Protein AF-A0A3B0ZUU1-F1 (afdb_monomer_lite)

Secondary structure (DSSP, 8-state):
-----PEEEEEEETTEEEEEEE-TTTHHHHHHHHHHHHHHHHHHHHT-S--SHHHHHHHHHHHHHHHHHHHHHHHHHHHHHHHHHHHHHHHHHHHHHHHHHHHHHHHHTT--

Sequence (112 aa):
MSTNDSVAVTVKILEKEYHISCPPEEQESLIKATLYLNEKMNQTRESGRLVGVDRIAVMAAINIANELLQLKENNEHKEGENVDNIEHFSARLLLLQDKVDAALNNGQQIEL

Foldseek 3Di:
DDPQQWDWDWAAAPNDIDTDTHRPVCNVVVNVVRVQLNVLLVVLVVVVPDDDSVVSSVVSVVVVVVVVVVVVVVVVVVVVVVVVVVVVVVVVVVVVVVVVVVVVVVVVVVPD

pLDDT: mean 86.98, std 12.76, range [42.0, 97.38]

Radius of gyration: 28.43 Å; chains: 1; bounding box: 64×48×72 Å

Organism: NCBI:txid652676

Structure (mmCIF, N/CA/C/O backbone):
data_AF-A0A3B0ZUU1-F1
#
_entry.id   AF-A0A3B0ZUU1-F1
#
loop_
_atom_site.group_PDB
_atom_site.id
_atom_site.type_symbol
_atom_site.label_atom_id
_atom_site.label_alt_id
_atom_site.label_comp_id
_atom_site.label_asym_id
_atom_site.label_entity_id
_atom_site.label_seq_id
_atom_site.pdbx_PDB_ins_code
_atom_site.Cartn_x
_atom_site.Cartn_y
_atom_site.Cartn_z
_atom_site.occupancy
_atom_site.B_iso_or_equiv
_atom_site.auth_seq_id
_atom_site.auth_comp_id
_atom_site.auth_asym_id
_atom_site.auth_atom_id
_atom_site.pdbx_PDB_model_num
ATOM 1 N N . MET A 1 1 ? -3.947 -33.596 0.315 1.00 42.00 1 MET A N 1
ATOM 2 C CA . MET A 1 1 ? -2.736 -32.964 -0.247 1.00 42.00 1 MET A CA 1
ATOM 3 C C . MET A 1 1 ? -3.232 -31.881 -1.185 1.00 42.00 1 MET A C 1
ATOM 5 O O . MET A 1 1 ? -3.667 -32.214 -2.275 1.00 42.00 1 MET A O 1
ATOM 9 N N . SER A 1 2 ? -3.332 -30.641 -0.709 1.00 43.62 2 SER A N 1
ATOM 10 C CA . SER A 1 2 ? -3.856 -29.529 -1.510 1.00 43.62 2 SER A CA 1
ATOM 11 C C . SER A 1 2 ? -2.750 -29.041 -2.440 1.00 43.62 2 SER A C 1
ATOM 13 O O . SER A 1 2 ? -1.694 -28.627 -1.965 1.00 43.62 2 SER A O 1
ATOM 15 N N . THR A 1 3 ? -2.955 -29.163 -3.748 1.00 47.78 3 THR A N 1
ATOM 16 C CA . THR A 1 3 ? -2.065 -28.612 -4.770 1.00 47.78 3 THR A CA 1
ATOM 17 C C . THR A 1 3 ? -2.227 -27.097 -4.753 1.00 47.78 3 THR A C 1
ATOM 19 O O . THR A 1 3 ? -3.233 -26.558 -5.203 1.00 47.78 3 THR A O 1
ATOM 22 N N . ASN A 1 4 ? -1.269 -26.412 -4.132 1.00 62.47 4 ASN A N 1
ATOM 23 C CA . ASN A 1 4 ? -1.177 -24.959 -4.172 1.00 62.47 4 ASN A CA 1
ATOM 24 C C . ASN A 1 4 ? -0.612 -24.570 -5.548 1.00 62.47 4 ASN A C 1
ATOM 26 O O . ASN A 1 4 ? 0.586 -24.321 -5.687 1.00 62.47 4 ASN A O 1
ATOM 30 N N . ASP A 1 5 ? -1.448 -24.661 -6.584 1.00 72.94 5 ASP A N 1
ATOM 31 C CA . ASP A 1 5 ? -1.065 -24.359 -7.962 1.00 72.94 5 ASP A CA 1
ATOM 32 C C . ASP A 1 5 ? -0.918 -22.838 -8.112 1.00 72.94 5 ASP A C 1
ATOM 34 O O . ASP A 1 5 ? -1.864 -22.110 -8.408 1.00 72.94 5 ASP A O 1
ATOM 38 N N . SER A 1 6 ? 0.290 -22.344 -7.843 1.00 79.56 6 SER A N 1
ATOM 39 C CA . SER A 1 6 ? 0.656 -20.943 -8.032 1.00 79.56 6 SER A CA 1
ATOM 40 C C . SER A 1 6 ? 0.625 -20.563 -9.514 1.00 79.56 6 SER A C 1
ATOM 42 O O . SER A 1 6 ? 1.233 -21.243 -10.345 1.00 79.56 6 SER A O 1
ATOM 44 N N . VAL A 1 7 ? -0.021 -19.446 -9.839 1.00 85.00 7 VAL A N 1
ATOM 45 C CA . VAL A 1 7 ? -0.097 -18.883 -11.190 1.00 85.00 7 VAL A CA 1
ATOM 46 C C . VAL A 1 7 ? 1.003 -17.834 -11.363 1.00 85.00 7 VAL A C 1
ATOM 48 O O . VAL A 1 7 ? 1.273 -17.039 -10.463 1.00 85.00 7 VAL A O 1
ATOM 51 N N . ALA A 1 8 ? 1.649 -17.808 -12.531 1.00 89.38 8 ALA A N 1
ATOM 52 C CA . ALA A 1 8 ? 2.586 -16.744 -12.875 1.00 89.38 8 ALA A CA 1
ATOM 53 C C . ALA A 1 8 ? 1.818 -15.468 -13.253 1.00 89.38 8 ALA A C 1
ATOM 55 O O . ALA A 1 8 ? 1.091 -15.441 -14.246 1.00 89.38 8 ALA A O 1
ATOM 56 N N . VAL A 1 9 ? 2.000 -14.405 -12.474 1.00 92.94 9 VAL A N 1
ATOM 57 C CA . VAL A 1 9 ? 1.401 -13.089 -12.703 1.00 92.94 9 VAL A CA 1
ATOM 58 C C . VAL A 1 9 ? 2.470 -12.154 -13.256 1.00 92.94 9 VAL A C 1
ATOM 60 O O . VAL A 1 9 ? 3.504 -11.926 -12.622 1.00 92.94 9 VAL A O 1
ATOM 63 N N . THR A 1 10 ? 2.223 -11.600 -14.441 1.00 94.19 10 THR A N 1
ATOM 64 C CA . THR A 1 10 ? 3.080 -10.570 -15.035 1.00 94.19 10 THR A CA 1
ATOM 65 C C . THR A 1 10 ? 2.623 -9.190 -14.580 1.00 94.19 10 THR A C 1
ATOM 67 O O . THR A 1 10 ? 1.457 -8.827 -14.739 1.00 94.19 10 THR A O 1
ATOM 70 N N . VAL A 1 11 ? 3.548 -8.404 -14.037 1.00 94.75 11 VAL A N 1
ATOM 71 C CA . VAL A 1 11 ? 3.296 -7.038 -13.570 1.00 94.75 11 VAL A CA 1
ATOM 72 C C . VAL A 1 11 ? 4.350 -6.069 -14.095 1.00 94.75 11 VAL A C 1
ATOM 74 O O . VAL A 1 11 ? 5.476 -6.465 -14.389 1.00 94.75 11 VAL A O 1
ATOM 77 N N . LYS A 1 12 ? 4.001 -4.783 -14.203 1.00 94.38 12 LYS A N 1
ATOM 78 C CA . LYS A 1 12 ? 4.905 -3.732 -14.688 1.00 94.38 12 LYS A CA 1
ATOM 79 C C . LYS A 1 12 ? 5.130 -2.670 -13.616 1.00 94.38 12 LYS A C 1
ATOM 81 O O . LYS A 1 12 ? 4.177 -2.041 -13.165 1.00 94.38 12 LYS A O 1
ATOM 86 N N . ILE A 1 13 ? 6.389 -2.458 -13.236 1.00 95.06 13 ILE A N 1
ATOM 87 C CA . ILE A 1 13 ? 6.815 -1.492 -12.214 1.00 95.06 13 ILE A CA 1
ATOM 88 C C . ILE A 1 13 ? 7.930 -0.633 -12.807 1.00 95.06 13 ILE A C 1
ATOM 90 O O . ILE A 1 13 ? 8.946 -1.158 -13.259 1.00 95.06 13 ILE A O 1
ATOM 94 N N . LEU A 1 14 ? 7.741 0.688 -12.812 1.00 92.62 14 LEU A N 1
ATOM 95 C CA . LEU A 1 14 ? 8.681 1.672 -13.359 1.00 92.62 14 LEU A CA 1
ATOM 96 C C . LEU A 1 14 ? 9.220 1.265 -14.744 1.00 92.62 14 LEU A C 1
ATOM 98 O O . LEU A 1 14 ? 10.425 1.221 -14.977 1.00 92.62 14 LEU A O 1
ATOM 102 N N . GLU A 1 15 ? 8.295 0.916 -15.640 1.00 88.31 15 GLU A N 1
ATOM 103 C CA . GLU A 1 15 ? 8.556 0.489 -17.024 1.00 88.31 15 GLU A CA 1
ATOM 104 C C . GLU A 1 15 ? 9.239 -0.878 -17.193 1.00 88.31 15 GLU A C 1
ATOM 106 O O . GLU A 1 15 ? 9.372 -1.340 -18.324 1.00 88.31 15 GLU A O 1
ATOM 111 N N . LYS A 1 16 ? 9.581 -1.570 -16.101 1.00 91.81 16 LYS A N 1
ATOM 112 C CA . LYS A 1 16 ? 10.134 -2.929 -16.117 1.00 91.81 16 LYS A CA 1
ATOM 113 C C . LYS A 1 16 ? 9.054 -3.973 -15.857 1.00 91.81 16 LYS A C 1
ATOM 115 O O . LYS A 1 16 ? 8.180 -3.770 -15.017 1.00 91.81 16 LYS A O 1
ATOM 120 N N . GLU A 1 17 ? 9.133 -5.094 -16.562 1.00 95.19 17 GLU A N 1
ATOM 121 C CA . GLU A 1 17 ? 8.234 -6.235 -16.379 1.00 95.19 17 GLU A CA 1
ATOM 122 C C . GLU A 1 17 ? 8.816 -7.247 -15.390 1.00 95.19 17 GLU A C 1
ATOM 124 O O . GLU A 1 17 ? 10.006 -7.565 -15.425 1.00 95.19 17 GLU A O 1
ATOM 129 N N . TYR A 1 18 ? 7.955 -7.768 -14.521 1.00 93.94 18 TYR A N 1
ATOM 130 C CA . TYR A 1 18 ? 8.272 -8.756 -13.498 1.00 93.94 18 TYR A CA 1
ATOM 131 C C . TYR A 1 18 ? 7.286 -9.914 -13.588 1.00 93.94 18 TYR A C 1
ATOM 133 O O . TYR A 1 18 ? 6.096 -9.709 -13.818 1.00 93.94 18 TYR A O 1
ATOM 141 N N . HIS A 1 19 ? 7.790 -11.127 -13.381 1.00 94.50 19 HIS A N 1
ATOM 142 C CA . HIS A 1 19 ? 6.988 -12.344 -13.332 1.00 94.50 19 HIS A CA 1
ATOM 143 C C . HIS A 1 19 ? 7.028 -12.870 -11.902 1.00 94.50 19 HIS A C 1
ATOM 145 O O . HIS A 1 19 ? 8.103 -13.185 -11.389 1.00 94.50 19 HIS A O 1
ATOM 151 N N . ILE A 1 20 ? 5.871 -12.914 -11.251 1.00 93.31 20 ILE A N 1
ATOM 152 C CA . ILE A 1 20 ? 5.743 -13.252 -9.834 1.00 93.31 20 ILE A CA 1
ATOM 153 C C . ILE A 1 20 ? 4.831 -14.468 -9.719 1.00 93.31 20 ILE A C 1
ATOM 155 O O . ILE A 1 20 ? 3.725 -14.465 -10.253 1.00 93.31 20 ILE A O 1
ATOM 159 N N . SER A 1 21 ? 5.295 -15.513 -9.034 1.00 93.00 21 SER A N 1
ATOM 160 C CA . SER A 1 21 ? 4.449 -16.667 -8.727 1.00 93.00 21 SER A CA 1
ATOM 161 C C . SER A 1 21 ? 3.516 -16.315 -7.574 1.00 93.00 21 SER A C 1
ATOM 163 O O . SER A 1 21 ? 3.989 -15.869 -6.528 1.00 93.00 21 SER A O 1
ATOM 165 N N . CYS A 1 22 ? 2.211 -16.487 -7.762 1.00 90.94 22 CYS A N 1
ATOM 166 C CA . CYS A 1 22 ? 1.196 -16.063 -6.805 1.00 90.94 22 CYS A CA 1
ATOM 167 C C . CYS A 1 22 ? 0.048 -17.083 -6.747 1.00 90.94 22 CYS A C 1
ATOM 169 O O . CYS A 1 22 ? -0.415 -17.525 -7.803 1.00 90.94 22 CYS A O 1
ATOM 171 N N . PRO A 1 23 ? -0.423 -17.482 -5.553 1.00 92.56 23 PRO A N 1
ATOM 172 C CA . PRO A 1 23 ? -1.672 -18.224 -5.421 1.00 92.56 23 PRO A CA 1
ATOM 173 C C . PRO A 1 23 ? -2.849 -17.426 -6.008 1.00 92.56 23 PRO A C 1
ATOM 175 O O . PRO A 1 23 ? -2.864 -16.195 -5.901 1.00 92.56 23 PRO A O 1
ATOM 178 N N . PRO A 1 24 ? -3.849 -18.083 -6.618 1.00 88.94 24 PRO A N 1
ATOM 179 C CA . PRO A 1 24 ? -4.972 -17.389 -7.248 1.00 88.94 24 PRO A CA 1
ATOM 180 C C . PRO A 1 24 ? -5.748 -16.488 -6.271 1.00 88.94 24 PRO A C 1
ATOM 182 O O . PRO A 1 24 ? -6.217 -15.422 -6.668 1.00 88.94 24 PRO A O 1
ATOM 185 N N . GLU A 1 25 ? -5.836 -16.857 -4.990 1.00 91.12 25 GLU A N 1
ATOM 186 C CA . GLU A 1 25 ? -6.480 -16.060 -3.939 1.00 91.12 25 GLU A CA 1
ATOM 187 C C . GLU A 1 25 ? -5.745 -14.750 -3.599 1.00 91.12 25 GLU A C 1
ATOM 189 O O . GLU A 1 25 ? -6.364 -13.801 -3.118 1.00 91.12 25 GLU A O 1
ATOM 194 N N . GLU A 1 26 ? -4.442 -14.662 -3.872 1.00 92.06 26 GLU A N 1
ATOM 195 C CA . GLU A 1 26 ? -3.617 -13.489 -3.562 1.00 92.06 26 GLU A CA 1
ATOM 196 C C . GLU A 1 26 ? -3.394 -12.576 -4.775 1.00 92.06 26 GLU A C 1
ATOM 198 O O . GLU A 1 26 ? -2.909 -11.451 -4.619 1.00 92.06 26 GLU A O 1
ATOM 203 N N . GLN A 1 27 ? -3.782 -13.012 -5.979 1.00 92.56 27 GLN A N 1
ATOM 204 C CA . GLN A 1 27 ? -3.505 -12.306 -7.231 1.00 92.56 27 GLN A CA 1
ATOM 205 C C . GLN A 1 27 ? -3.990 -10.848 -7.210 1.00 92.56 27 GLN A C 1
ATOM 207 O O . GLN A 1 27 ? -3.265 -9.942 -7.623 1.00 92.56 27 GLN A O 1
ATOM 212 N N . GLU A 1 28 ? -5.202 -10.595 -6.712 1.00 93.56 28 GLU A N 1
ATOM 213 C CA . GLU A 1 28 ? -5.745 -9.235 -6.631 1.00 93.56 28 GLU A CA 1
ATOM 214 C C . GLU A 1 28 ? -4.930 -8.352 -5.672 1.00 93.56 28 GLU A C 1
ATOM 216 O O . GLU A 1 28 ? -4.634 -7.194 -5.981 1.00 93.56 28 GLU A O 1
ATOM 221 N N . SER A 1 29 ? -4.526 -8.907 -4.525 1.00 94.69 29 SER A N 1
ATOM 222 C CA . SER A 1 29 ? -3.693 -8.215 -3.537 1.00 94.69 29 SER A CA 1
ATOM 223 C C . SER A 1 29 ? -2.320 -7.870 -4.118 1.00 94.69 29 SER A C 1
ATOM 225 O O . SER A 1 29 ? -1.860 -6.733 -3.999 1.00 94.69 29 SER A O 1
ATOM 227 N N . LEU A 1 30 ? -1.705 -8.810 -4.843 1.00 94.69 30 LEU A N 1
ATOM 228 C CA . LEU A 1 30 ? -0.434 -8.602 -5.532 1.00 94.69 30 LEU A CA 1
ATOM 229 C C . LEU A 1 30 ? -0.522 -7.483 -6.579 1.00 94.69 30 LEU A C 1
ATOM 231 O O . LEU A 1 30 ? 0.370 -6.632 -6.654 1.00 94.69 30 LEU A O 1
ATOM 235 N N . ILE A 1 31 ? -1.593 -7.456 -7.378 1.00 94.75 31 ILE A N 1
ATOM 236 C CA . ILE A 1 31 ? -1.816 -6.402 -8.378 1.00 94.75 31 ILE A CA 1
ATOM 237 C C . ILE A 1 31 ? -1.941 -5.040 -7.686 1.00 94.75 31 ILE A C 1
ATOM 239 O O . ILE A 1 31 ? -1.272 -4.089 -8.091 1.00 94.75 31 ILE A O 1
ATOM 243 N N . LYS A 1 32 ? -2.732 -4.944 -6.610 1.00 96.31 32 LYS A N 1
ATOM 244 C CA . LYS A 1 32 ? -2.875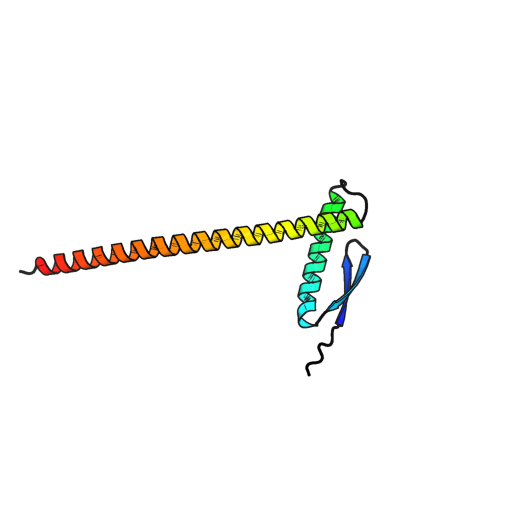 -3.704 -5.826 1.00 96.31 32 LYS A CA 1
ATOM 245 C C . LYS A 1 32 ? -1.538 -3.238 -5.248 1.00 96.31 32 LYS A C 1
ATOM 247 O O . LYS A 1 32 ? -1.182 -2.071 -5.412 1.00 96.31 32 LYS A O 1
ATOM 252 N N . ALA A 1 33 ? -0.776 -4.143 -4.635 1.00 95.44 33 ALA A N 1
ATOM 253 C CA . ALA A 1 33 ? 0.541 -3.842 -4.077 1.00 95.44 33 ALA A CA 1
ATOM 254 C C . ALA A 1 33 ? 1.518 -3.345 -5.154 1.00 95.44 33 ALA A C 1
ATOM 256 O O . ALA A 1 33 ? 2.241 -2.371 -4.944 1.00 95.44 33 ALA A O 1
ATOM 257 N N . THR A 1 34 ? 1.496 -3.968 -6.334 1.00 96.00 34 THR A N 1
ATOM 258 C CA . THR A 1 34 ? 2.325 -3.573 -7.479 1.00 96.00 34 THR A CA 1
ATOM 259 C C . THR A 1 34 ? 1.962 -2.175 -7.982 1.00 96.00 34 THR A C 1
ATOM 261 O O . THR A 1 34 ? 2.854 -1.356 -8.208 1.00 96.00 34 THR A O 1
ATOM 264 N N . LEU A 1 35 ? 0.669 -1.881 -8.151 1.00 96.00 35 LEU A N 1
ATOM 265 C CA . LEU A 1 35 ? 0.207 -0.565 -8.602 1.00 96.00 35 LEU A CA 1
ATOM 266 C C . LEU A 1 35 ? 0.645 0.538 -7.636 1.00 96.00 35 LEU A C 1
ATOM 268 O O . LEU A 1 35 ? 1.190 1.553 -8.068 1.00 96.00 35 LEU A O 1
ATOM 272 N N . TYR A 1 36 ? 0.478 0.299 -6.338 1.00 96.94 36 TYR A N 1
ATOM 273 C CA . TYR A 1 36 ? 0.880 1.2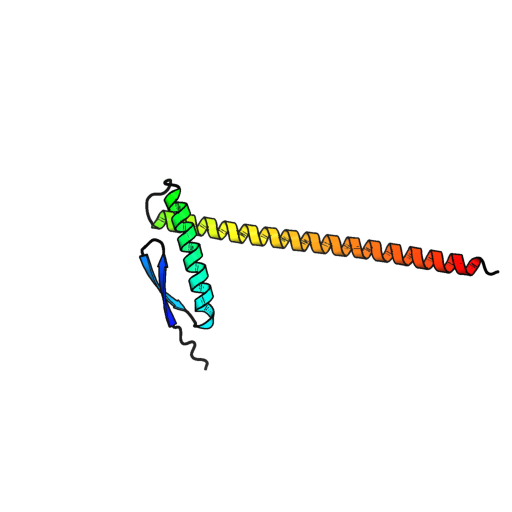38 -5.299 1.00 96.94 36 TYR A CA 1
ATOM 274 C C . TYR A 1 36 ? 2.408 1.429 -5.233 1.00 96.94 36 TYR A C 1
ATOM 276 O O . TYR A 1 36 ? 2.893 2.561 -5.166 1.00 96.94 36 TYR A O 1
ATOM 284 N N . LEU A 1 37 ? 3.195 0.354 -5.361 1.00 96.69 37 LEU A N 1
ATOM 285 C CA . LEU A 1 37 ? 4.654 0.453 -5.477 1.00 96.69 37 LEU A CA 1
ATOM 286 C C . LEU A 1 37 ? 5.071 1.275 -6.706 1.00 96.69 37 LEU A C 1
ATOM 288 O O . LEU A 1 37 ? 5.929 2.154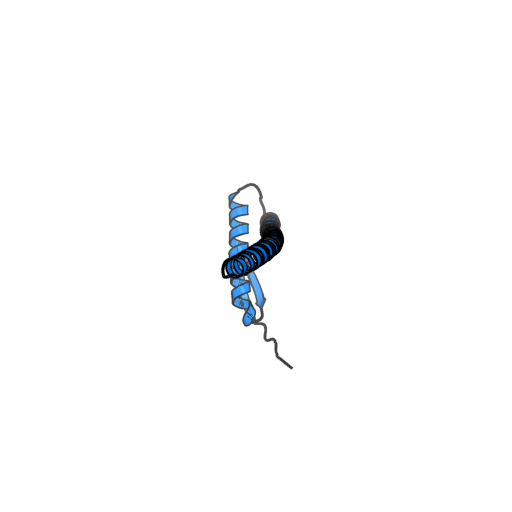 -6.605 1.00 96.69 37 LEU A O 1
ATOM 292 N N . ASN A 1 38 ? 4.457 1.019 -7.863 1.00 96.56 38 ASN A N 1
ATOM 293 C CA . ASN A 1 38 ? 4.733 1.753 -9.095 1.00 96.56 38 ASN A CA 1
ATOM 294 C C . ASN A 1 38 ? 4.423 3.250 -8.945 1.00 96.56 38 ASN A C 1
ATOM 296 O O . ASN A 1 38 ? 5.202 4.090 -9.397 1.00 96.56 38 ASN A O 1
ATOM 300 N N . GLU A 1 39 ? 3.325 3.599 -8.277 1.00 96.12 39 GLU A N 1
ATOM 301 C CA . GLU A 1 39 ? 2.991 4.985 -7.954 1.00 96.12 39 GLU A CA 1
ATOM 302 C C . GLU A 1 39 ? 4.070 5.637 -7.074 1.00 96.12 39 GLU A C 1
ATOM 304 O O . GLU A 1 39 ? 4.605 6.688 -7.432 1.00 96.12 39 GLU A O 1
ATOM 309 N N . LYS A 1 40 ? 4.479 4.988 -5.975 1.00 95.69 40 LYS A N 1
ATOM 310 C CA . LYS A 1 40 ? 5.513 5.523 -5.068 1.00 95.69 40 LYS A CA 1
ATOM 311 C C . LYS A 1 40 ? 6.873 5.679 -5.736 1.00 95.69 40 LYS A C 1
ATOM 313 O O . LYS A 1 40 ? 7.580 6.661 -5.483 1.00 95.69 40 LYS A O 1
ATOM 318 N N . MET A 1 41 ? 7.242 4.752 -6.616 1.00 96.12 41 MET A N 1
ATOM 319 C CA . MET A 1 41 ? 8.466 4.865 -7.409 1.00 96.12 41 MET A CA 1
ATOM 320 C C . MET A 1 41 ? 8.389 6.028 -8.409 1.00 96.12 41 MET A C 1
ATOM 322 O O . MET A 1 41 ? 9.375 6.751 -8.558 1.00 96.12 41 MET A O 1
ATOM 326 N N . ASN A 1 42 ? 7.233 6.272 -9.038 1.00 95.44 42 ASN A N 1
ATOM 327 C CA . ASN A 1 42 ? 7.035 7.430 -9.917 1.00 95.44 42 ASN A CA 1
ATOM 328 C C . ASN A 1 42 ? 7.101 8.758 -9.156 1.00 95.44 42 ASN A C 1
ATOM 330 O O . ASN A 1 42 ? 7.870 9.626 -9.556 1.00 95.44 42 ASN A O 1
ATOM 334 N N . GLN A 1 43 ? 6.413 8.883 -8.018 1.00 94.19 43 GLN A N 1
ATOM 335 C CA . GLN A 1 43 ? 6.490 10.070 -7.150 1.00 94.19 43 GLN A CA 1
ATOM 336 C C . GLN A 1 43 ? 7.941 10.364 -6.727 1.00 94.19 43 GLN A C 1
ATOM 338 O O . GLN A 1 43 ? 8.415 11.501 -6.755 1.00 94.19 43 GLN A O 1
ATOM 343 N N . THR A 1 44 ? 8.686 9.313 -6.373 1.00 93.25 44 THR A N 1
ATOM 344 C CA . THR A 1 44 ? 10.103 9.425 -6.005 1.00 93.25 44 THR A CA 1
ATOM 345 C C . THR A 1 44 ? 10.953 9.892 -7.192 1.00 93.25 44 THR A C 1
ATOM 347 O O . THR A 1 44 ? 11.799 10.775 -7.025 1.00 93.25 44 THR A O 1
ATOM 350 N N . ARG A 1 45 ? 10.710 9.347 -8.393 1.00 93.50 45 ARG A N 1
ATOM 351 C CA . ARG A 1 45 ? 11.378 9.740 -9.645 1.00 93.50 45 ARG A CA 1
ATOM 352 C C . ARG A 1 45 ? 11.098 11.203 -10.006 1.00 93.50 45 ARG A C 1
ATOM 354 O O . ARG A 1 45 ? 12.030 11.932 -10.329 1.00 93.50 45 ARG A O 1
ATOM 361 N N . GLU A 1 46 ? 9.842 11.634 -9.914 1.00 92.69 46 GLU A N 1
ATOM 362 C CA . GLU A 1 46 ? 9.389 12.997 -10.237 1.00 92.69 46 GLU A CA 1
ATOM 363 C C . GLU A 1 46 ? 10.022 14.064 -9.342 1.00 92.69 46 GLU A C 1
ATOM 365 O O . GLU A 1 46 ? 10.258 15.183 -9.789 1.00 92.69 46 GLU A O 1
ATOM 370 N N . SER A 1 47 ? 10.388 13.712 -8.104 1.00 89.25 47 SER A N 1
ATOM 371 C CA . SER A 1 47 ? 11.106 14.630 -7.213 1.00 89.25 47 SER A CA 1
ATOM 372 C C . SER A 1 47 ? 12.488 15.055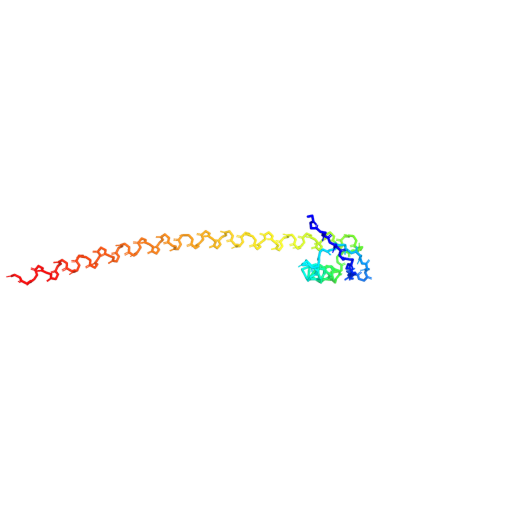 -7.737 1.00 89.25 47 SER A C 1
ATOM 374 O O . SER A 1 47 ? 13.076 15.992 -7.199 1.00 89.25 47 SER A O 1
ATOM 376 N N . GLY A 1 48 ? 13.044 14.347 -8.732 1.00 84.50 48 GLY A N 1
ATOM 377 C CA . GLY A 1 48 ? 14.318 14.660 -9.391 1.00 84.50 48 GLY A CA 1
ATOM 378 C C . GLY A 1 48 ? 15.568 14.520 -8.512 1.00 84.50 48 GLY A C 1
ATOM 379 O O . GLY A 1 48 ? 16.683 14.680 -9.002 1.00 84.50 48 GLY A O 1
ATOM 380 N N . ARG A 1 49 ? 15.414 14.206 -7.218 1.00 85.50 49 ARG A N 1
ATOM 381 C CA . ARG A 1 49 ? 16.517 14.130 -6.242 1.00 85.50 49 ARG A CA 1
ATOM 382 C C . ARG A 1 49 ? 17.371 12.873 -6.365 1.00 85.50 49 ARG A C 1
ATOM 384 O O . ARG A 1 49 ? 18.511 12.860 -5.909 1.00 85.50 49 ARG A O 1
ATOM 391 N N . LEU A 1 50 ? 16.823 11.808 -6.941 1.00 86.00 50 LEU A N 1
ATOM 392 C CA . LEU A 1 50 ? 17.464 10.501 -7.025 1.00 86.00 50 LEU A CA 1
ATOM 393 C C . LEU A 1 50 ? 17.597 10.084 -8.486 1.00 86.00 50 LEU A C 1
ATOM 395 O O . LEU A 1 50 ? 16.615 10.034 -9.221 1.00 86.00 50 LEU A O 1
ATOM 399 N N . VAL A 1 51 ? 18.821 9.738 -8.885 1.00 83.88 51 VAL A N 1
ATOM 400 C CA . VAL A 1 51 ? 19.124 9.183 -10.207 1.00 83.88 51 VAL A CA 1
ATOM 401 C C . VAL A 1 51 ? 19.462 7.704 -10.034 1.00 83.88 51 VAL A C 1
ATOM 403 O O . VAL A 1 51 ? 20.373 7.357 -9.279 1.00 83.88 51 VAL A O 1
ATOM 406 N N . GLY A 1 52 ? 18.711 6.838 -10.717 1.00 90.44 52 GLY A N 1
ATOM 407 C CA . GLY A 1 52 ? 18.903 5.386 -10.717 1.00 90.44 52 GLY A CA 1
ATOM 408 C C . GLY A 1 52 ? 17.717 4.613 -10.139 1.00 90.44 52 GLY A C 1
ATOM 409 O O . GLY A 1 52 ? 17.224 4.918 -9.053 1.00 90.44 52 GLY A O 1
ATOM 410 N N . VAL A 1 53 ? 17.285 3.582 -10.869 1.00 91.88 53 VAL A N 1
ATOM 411 C CA . VAL A 1 53 ? 16.108 2.760 -10.534 1.00 91.88 53 VAL A CA 1
ATOM 412 C C . VAL A 1 53 ? 16.246 2.095 -9.164 1.00 91.88 53 VAL A C 1
ATOM 414 O O . VAL A 1 53 ? 15.280 2.080 -8.410 1.00 91.88 53 VAL A O 1
ATOM 417 N N . ASP A 1 54 ? 17.443 1.630 -8.801 1.00 93.38 54 ASP A N 1
ATOM 418 C CA . ASP A 1 54 ? 17.663 0.942 -7.522 1.00 93.38 54 ASP A CA 1
ATOM 419 C C . ASP A 1 54 ? 17.474 1.886 -6.328 1.00 93.38 54 ASP A C 1
ATOM 421 O O . ASP A 1 54 ? 16.820 1.541 -5.348 1.00 93.38 54 ASP A O 1
ATOM 425 N N . ARG A 1 55 ? 17.973 3.126 -6.427 1.00 94.94 55 ARG A N 1
ATOM 426 C CA . ARG A 1 55 ? 17.796 4.140 -5.374 1.00 94.94 55 ARG A CA 1
ATOM 427 C C . ARG A 1 55 ? 16.341 4.584 -5.260 1.00 94.94 55 ARG A C 1
ATOM 429 O O . ARG A 1 55 ? 15.851 4.779 -4.151 1.00 94.94 55 ARG A O 1
ATOM 436 N N . ILE A 1 56 ? 15.657 4.718 -6.397 1.00 95.56 56 ILE A N 1
ATOM 437 C CA . ILE A 1 56 ? 14.220 5.011 -6.446 1.00 95.56 56 ILE A CA 1
ATOM 438 C C . ILE A 1 56 ? 13.428 3.886 -5.768 1.00 95.56 56 ILE A C 1
ATOM 440 O O . ILE A 1 56 ? 12.561 4.175 -4.949 1.00 95.56 56 ILE A O 1
ATOM 444 N N . ALA A 1 57 ? 13.750 2.622 -6.056 1.00 95.06 57 ALA A N 1
ATOM 445 C CA . ALA A 1 57 ? 13.091 1.463 -5.457 1.00 95.06 57 ALA A CA 1
ATOM 446 C C . ALA A 1 57 ? 13.298 1.406 -3.937 1.00 95.06 57 ALA A C 1
ATOM 448 O O . ALA A 1 57 ? 12.330 1.248 -3.196 1.00 95.06 57 ALA A O 1
ATOM 449 N N . VAL A 1 58 ? 14.536 1.597 -3.465 1.00 96.06 58 VAL A N 1
ATOM 450 C CA . VAL A 1 58 ? 14.853 1.615 -2.027 1.00 96.06 58 VAL A CA 1
ATOM 451 C C . VAL A 1 58 ? 14.106 2.742 -1.314 1.00 96.06 58 VAL A C 1
ATOM 453 O O . VAL A 1 58 ? 13.494 2.506 -0.277 1.00 96.06 58 VAL A O 1
ATOM 456 N N . MET A 1 59 ? 14.099 3.955 -1.873 1.00 96.00 59 MET A N 1
ATOM 457 C CA . MET A 1 59 ? 13.399 5.082 -1.254 1.00 96.00 59 MET A CA 1
ATOM 458 C C . MET A 1 59 ? 11.876 4.887 -1.256 1.00 96.00 59 MET A C 1
ATOM 460 O O . MET A 1 59 ? 11.222 5.170 -0.255 1.00 96.00 59 MET A O 1
ATOM 464 N N . ALA A 1 60 ? 11.307 4.357 -2.343 1.00 96.19 60 ALA A N 1
ATOM 465 C CA . ALA A 1 60 ? 9.888 4.018 -2.396 1.00 96.19 60 ALA A CA 1
ATOM 466 C C . ALA A 1 60 ? 9.524 2.961 -1.341 1.00 96.19 60 ALA A C 1
ATOM 468 O O . ALA A 1 60 ? 8.541 3.137 -0.628 1.00 96.19 60 ALA A O 1
ATOM 469 N N . ALA A 1 61 ? 10.343 1.917 -1.178 1.00 96.44 61 ALA A N 1
ATOM 470 C CA . ALA A 1 61 ? 10.142 0.898 -0.149 1.00 96.44 61 ALA A CA 1
ATOM 471 C C . ALA A 1 61 ? 10.195 1.486 1.272 1.00 96.44 61 ALA A C 1
ATOM 473 O O . ALA A 1 61 ? 9.349 1.154 2.099 1.00 96.44 61 ALA A O 1
ATOM 474 N N . ILE A 1 62 ? 11.138 2.396 1.546 1.00 97.06 62 ILE A N 1
ATOM 475 C CA . ILE A 1 62 ? 11.230 3.099 2.837 1.00 97.06 62 ILE A CA 1
ATOM 476 C C . ILE A 1 62 ? 9.979 3.947 3.090 1.00 97.06 62 ILE A C 1
ATOM 478 O O . ILE A 1 62 ? 9.422 3.900 4.184 1.00 97.06 62 ILE A O 1
ATOM 482 N N . ASN A 1 63 ? 9.505 4.692 2.088 1.00 95.25 63 ASN A N 1
ATOM 483 C CA . ASN A 1 63 ? 8.295 5.507 2.220 1.00 95.25 63 ASN A CA 1
ATOM 484 C C . ASN A 1 63 ? 7.070 4.645 2.552 1.00 95.25 63 ASN A C 1
ATOM 486 O O . ASN A 1 63 ? 6.329 4.966 3.474 1.00 95.25 63 ASN A O 1
ATOM 490 N N . ILE A 1 64 ? 6.908 3.517 1.858 1.00 97.25 64 ILE A N 1
ATOM 491 C CA . ILE A 1 64 ? 5.820 2.563 2.109 1.00 97.25 64 ILE A CA 1
ATOM 492 C C . ILE A 1 64 ? 5.920 1.964 3.519 1.00 97.25 64 ILE A C 1
ATOM 494 O O . ILE A 1 64 ? 4.918 1.871 4.226 1.00 97.25 64 ILE A O 1
ATOM 498 N N . ALA A 1 65 ? 7.123 1.577 3.954 1.00 97.31 65 ALA A N 1
ATOM 499 C CA . ALA A 1 65 ? 7.337 1.056 5.301 1.00 97.31 65 ALA A CA 1
ATOM 500 C C . ALA A 1 65 ? 6.985 2.098 6.376 1.00 97.31 65 ALA A C 1
ATOM 502 O O . ALA A 1 65 ? 6.335 1.757 7.361 1.00 97.31 65 ALA A O 1
ATOM 503 N N . ASN A 1 66 ? 7.346 3.367 6.165 1.00 97.38 66 ASN A N 1
ATOM 504 C CA . ASN A 1 66 ? 6.976 4.457 7.066 1.00 97.38 66 ASN A CA 1
ATOM 505 C C . ASN A 1 66 ? 5.458 4.667 7.124 1.00 97.38 66 ASN A C 1
ATOM 507 O O . ASN A 1 66 ? 4.917 4.809 8.216 1.00 97.38 66 ASN A O 1
ATOM 511 N N . GLU A 1 67 ? 4.765 4.639 5.981 1.00 95.94 67 GLU A N 1
ATOM 512 C CA . GLU A 1 67 ? 3.298 4.733 5.933 1.00 95.94 67 GLU A CA 1
ATOM 513 C C . GLU A 1 67 ? 2.641 3.593 6.731 1.00 95.94 67 GLU A C 1
ATOM 515 O O . GLU A 1 67 ? 1.735 3.831 7.529 1.00 95.94 67 GLU A O 1
ATOM 520 N N . LEU A 1 68 ? 3.146 2.361 6.598 1.00 95.88 68 LEU A N 1
ATOM 521 C CA . LEU A 1 68 ? 2.662 1.219 7.378 1.00 95.88 68 LEU A CA 1
ATOM 522 C C . LEU A 1 68 ? 2.901 1.393 8.886 1.00 95.88 68 LEU A C 1
ATOM 524 O O . LEU A 1 68 ? 2.015 1.080 9.680 1.00 95.88 68 LEU A O 1
ATOM 528 N N . LEU A 1 69 ? 4.086 1.859 9.290 1.00 96.12 69 LEU A N 1
ATOM 529 C CA . LEU A 1 69 ? 4.415 2.069 10.703 1.00 96.12 69 LEU A CA 1
ATOM 530 C C . LEU A 1 69 ? 3.549 3.167 11.329 1.00 96.12 69 LEU A C 1
ATOM 532 O O . LEU A 1 69 ? 3.015 2.959 12.413 1.00 96.12 69 LEU A O 1
ATOM 536 N N . GLN A 1 70 ? 3.321 4.273 10.617 1.00 95.12 70 GLN A N 1
ATOM 537 C CA . GLN A 1 70 ? 2.420 5.339 11.067 1.00 95.12 70 GLN A CA 1
ATOM 538 C C . GLN A 1 70 ? 0.978 4.844 11.221 1.00 95.12 70 GLN A C 1
ATOM 540 O O . GLN A 1 70 ? 0.296 5.200 12.177 1.00 95.12 70 GLN A O 1
ATOM 545 N N . LEU A 1 71 ? 0.492 4.003 10.301 1.00 93.88 71 LEU A N 1
ATOM 546 C CA . LEU A 1 71 ? -0.843 3.408 10.418 1.00 93.88 71 LEU A CA 1
ATOM 547 C C . LEU A 1 71 ? -0.962 2.490 11.641 1.00 93.88 71 LEU A C 1
ATOM 549 O O . LEU A 1 71 ? -1.996 2.511 12.306 1.00 93.88 71 LEU A O 1
ATOM 553 N N . LYS A 1 72 ? 0.078 1.708 11.950 1.00 93.12 72 LYS A N 1
ATOM 554 C CA . LYS A 1 72 ? 0.111 0.858 13.150 1.00 93.12 72 LYS A CA 1
ATOM 555 C C . LYS A 1 72 ? 0.099 1.690 14.426 1.00 93.12 72 LYS A C 1
ATOM 557 O O . LYS A 1 72 ? -0.766 1.468 15.263 1.00 93.12 72 LYS A O 1
ATOM 562 N N . GLU A 1 73 ? 0.965 2.694 14.515 1.00 91.62 73 GLU A N 1
ATOM 563 C CA . GLU A 1 73 ? 1.025 3.609 15.658 1.00 91.62 73 GLU A CA 1
ATOM 564 C C . GLU A 1 73 ? -0.313 4.338 15.872 1.00 91.62 73 GLU A C 1
ATOM 566 O O . GLU A 1 73 ? -0.806 4.432 16.993 1.00 91.62 73 GLU A O 1
ATOM 571 N N . ASN A 1 74 ? -0.957 4.805 14.800 1.00 89.38 74 ASN A N 1
ATOM 572 C CA . ASN A 1 74 ? -2.268 5.451 14.890 1.00 89.38 74 ASN A CA 1
ATOM 573 C C . ASN A 1 74 ? -3.374 4.496 15.361 1.00 89.38 74 ASN A C 1
ATOM 575 O O . ASN A 1 74 ? -4.322 4.933 16.012 1.00 89.38 74 ASN A O 1
ATOM 579 N N . ASN A 1 75 ? -3.296 3.212 15.008 1.00 86.56 75 ASN A N 1
ATOM 580 C CA . ASN A 1 75 ? -4.258 2.218 15.477 1.00 86.56 75 ASN A CA 1
ATOM 581 C C . ASN A 1 75 ? -4.021 1.867 16.950 1.00 86.56 75 ASN A C 1
ATOM 583 O O . ASN A 1 75 ? -4.987 1.823 17.703 1.00 86.56 75 ASN A O 1
ATOM 587 N N . GLU A 1 76 ? -2.765 1.720 17.376 1.00 83.38 76 GLU A N 1
ATOM 588 C CA . GLU A 1 76 ? -2.400 1.498 18.782 1.00 8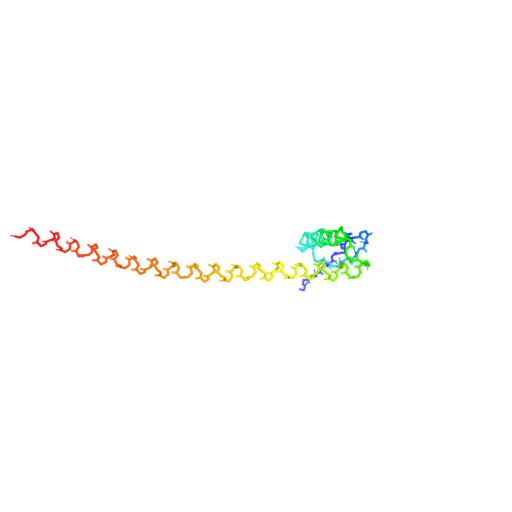3.38 76 GLU A CA 1
ATOM 589 C C . GLU A 1 76 ? -2.880 2.653 19.678 1.00 83.38 76 GLU A C 1
ATOM 591 O O . GLU A 1 76 ? -3.488 2.419 20.723 1.00 83.38 76 GLU A O 1
ATOM 596 N N . HIS A 1 77 ? -2.706 3.906 19.241 1.00 76.25 77 HIS A N 1
ATOM 597 C CA . HIS A 1 77 ? -3.228 5.068 19.969 1.00 76.25 77 HIS A CA 1
ATOM 598 C C . HIS A 1 77 ? -4.760 5.072 20.047 1.00 76.25 77 HIS A C 1
ATOM 600 O O . HIS A 1 77 ? -5.316 5.327 21.112 1.00 76.25 77 HIS A O 1
ATOM 606 N N . LYS A 1 78 ? -5.458 4.749 18.950 1.00 74.75 78 LYS A N 1
ATOM 607 C CA . LYS A 1 78 ? -6.929 4.661 18.947 1.00 74.75 78 LYS A CA 1
ATOM 608 C C . LYS A 1 78 ? -7.451 3.544 19.843 1.00 74.75 78 LYS A C 1
ATOM 610 O O . LYS A 1 78 ? -8.508 3.697 20.446 1.00 74.75 78 LYS A O 1
ATOM 615 N N . GLU A 1 79 ? -6.760 2.412 19.910 1.00 72.06 79 GLU A N 1
ATOM 616 C CA . GLU A 1 79 ? -7.112 1.329 20.830 1.00 72.06 79 GLU A CA 1
ATOM 617 C C . GLU A 1 79 ? -6.947 1.776 22.286 1.00 72.06 79 GLU A C 1
ATOM 619 O O . GLU A 1 79 ? -7.871 1.575 23.073 1.00 72.06 79 GLU A O 1
ATOM 624 N N . GLY A 1 80 ? -5.854 2.474 22.617 1.00 70.88 80 GLY A N 1
ATOM 625 C CA . GLY A 1 80 ? -5.659 3.089 23.935 1.00 70.88 80 GLY A CA 1
ATOM 626 C C . GLY A 1 80 ? -6.755 4.099 24.296 1.00 70.88 80 GLY A C 1
ATOM 627 O O . GLY A 1 80 ? -7.404 3.961 25.330 1.00 70.88 80 GLY A O 1
ATOM 628 N N . GLU A 1 81 ? -7.051 5.049 23.403 1.00 71.00 81 GLU A N 1
ATOM 629 C CA . GLU A 1 81 ? -8.117 6.042 23.610 1.00 71.00 81 GLU A CA 1
ATOM 630 C C . GLU A 1 81 ? -9.502 5.396 23.766 1.00 71.00 81 GLU A C 1
ATOM 632 O O . GLU A 1 81 ? -10.324 5.850 24.563 1.00 71.00 81 GLU A O 1
ATOM 637 N N . ASN A 1 82 ? -9.801 4.335 23.011 1.00 73.06 82 ASN A N 1
ATOM 638 C CA . ASN A 1 82 ? -11.073 3.624 23.136 1.00 73.06 82 ASN A CA 1
ATOM 639 C C . ASN A 1 82 ? -11.204 2.923 24.493 1.00 73.06 82 ASN A C 1
ATOM 641 O O . ASN A 1 82 ? -12.287 2.952 25.076 1.00 73.06 82 ASN A O 1
ATOM 645 N N . VAL A 1 83 ? -10.127 2.326 25.008 1.00 75.38 83 VAL A N 1
ATOM 646 C CA . VAL A 1 83 ? -10.121 1.699 26.338 1.00 75.38 83 VAL A CA 1
ATOM 647 C C . VAL A 1 83 ? -10.341 2.750 27.427 1.00 75.38 83 VAL A C 1
ATOM 649 O O . VAL A 1 83 ? -11.255 2.585 28.237 1.00 75.38 83 VAL A O 1
ATOM 652 N N . ASP A 1 84 ? -9.614 3.869 27.383 1.00 75.50 84 ASP A N 1
ATOM 653 C CA . ASP A 1 84 ? -9.770 4.970 28.344 1.00 75.50 84 ASP A CA 1
ATOM 654 C C . ASP A 1 84 ? -11.203 5.538 28.334 1.00 75.50 84 ASP A C 1
ATOM 656 O O . ASP A 1 84 ? -11.811 5.797 29.379 1.00 75.50 84 ASP A O 1
ATOM 660 N N . ASN A 1 85 ? -11.794 5.676 27.142 1.00 80.19 85 ASN A N 1
ATOM 661 C CA . ASN A 1 85 ? -13.178 6.119 26.985 1.00 80.19 85 ASN A CA 1
ATOM 662 C C . ASN A 1 85 ? -14.190 5.114 27.561 1.00 80.19 85 ASN A C 1
ATOM 664 O O . ASN A 1 85 ? -15.178 5.533 28.170 1.00 80.19 85 ASN A O 1
ATOM 668 N N . ILE A 1 86 ? -13.966 3.805 27.393 1.00 84.62 86 ILE A N 1
ATOM 669 C CA . ILE A 1 86 ? -14.830 2.751 27.949 1.00 84.62 86 ILE A CA 1
ATOM 670 C C . ILE A 1 86 ? -14.757 2.741 29.479 1.00 84.62 86 ILE A C 1
ATOM 672 O O . ILE A 1 86 ? -15.804 2.650 30.131 1.00 84.62 86 ILE A O 1
ATOM 676 N N . GLU A 1 87 ? -13.566 2.869 30.066 1.00 83.69 87 GLU A N 1
ATOM 677 C CA . GLU A 1 87 ? -13.409 2.944 31.523 1.00 83.69 87 GLU A CA 1
ATOM 678 C C . GLU A 1 87 ? -14.124 4.174 32.093 1.00 83.69 87 GLU A C 1
ATOM 680 O O . GLU A 1 87 ? -14.933 4.061 33.021 1.00 83.69 87 GLU A O 1
ATOM 685 N N . HIS A 1 88 ? -13.912 5.344 31.485 1.00 86.00 88 HIS A N 1
ATOM 686 C CA . HIS A 1 88 ? -14.551 6.582 31.921 1.00 86.00 88 HIS A CA 1
ATOM 687 C C . HIS A 1 88 ? -16.080 6.541 31.756 1.00 86.00 88 HIS A C 1
ATOM 689 O O . HIS A 1 88 ? -16.829 7.016 32.618 1.00 86.00 88 HIS A O 1
ATOM 695 N N . PHE A 1 89 ? -16.573 5.940 30.670 1.00 90.81 89 PHE A N 1
ATOM 696 C CA . PHE A 1 89 ? -18.004 5.737 30.460 1.00 90.81 89 PHE A CA 1
ATOM 697 C C . PHE A 1 89 ? -18.602 4.798 31.513 1.00 90.81 89 PHE A C 1
ATOM 699 O O . PHE A 1 89 ? -19.636 5.124 32.099 1.00 90.81 89 PHE A O 1
ATOM 706 N N . SER A 1 90 ? -17.926 3.687 31.812 1.00 92.25 90 SER A N 1
ATOM 707 C CA . SER A 1 90 ? -18.355 2.710 32.821 1.00 92.25 90 SER A CA 1
ATOM 708 C C . SER A 1 90 ? -18.427 3.330 34.218 1.00 92.25 90 SER A C 1
ATOM 710 O O . SER A 1 90 ? -19.432 3.173 34.913 1.00 92.25 90 SER A O 1
ATOM 712 N N . ALA A 1 91 ? -17.418 4.120 34.605 1.00 90.69 91 ALA A N 1
ATOM 713 C CA . ALA A 1 91 ? -17.411 4.849 35.873 1.00 90.69 91 ALA A CA 1
ATOM 714 C C . ALA A 1 91 ? -18.603 5.814 35.990 1.00 90.69 91 ALA A C 1
ATOM 716 O O . ALA A 1 91 ? -19.265 5.899 37.026 1.00 90.69 91 ALA A O 1
ATOM 717 N N . ARG A 1 92 ? -18.933 6.517 34.903 1.00 91.69 92 ARG A N 1
ATOM 718 C CA . ARG A 1 92 ? -20.074 7.438 34.862 1.00 91.69 92 ARG A CA 1
ATOM 719 C C . ARG A 1 92 ? -21.420 6.709 34.895 1.00 91.69 92 ARG A C 1
ATOM 721 O O . ARG A 1 92 ? -22.372 7.244 35.459 1.00 91.69 92 ARG A O 1
ATOM 728 N N . LEU A 1 93 ? -21.496 5.502 34.339 1.00 93.31 93 LEU A N 1
ATOM 729 C CA . LEU A 1 93 ? -22.687 4.650 34.375 1.00 93.31 93 LEU A CA 1
ATOM 730 C C . LEU A 1 93 ? -22.992 4.175 35.803 1.00 93.31 93 LEU A C 1
ATOM 732 O O . LEU A 1 93 ? -24.137 4.268 36.237 1.00 93.31 93 LEU A O 1
ATOM 736 N N . LEU A 1 94 ? -21.960 3.793 36.565 1.00 92.00 94 LEU A N 1
ATOM 737 C CA . LEU A 1 94 ? -22.084 3.455 37.989 1.00 92.00 94 LEU A CA 1
ATOM 738 C C . LEU A 1 94 ? -22.575 4.644 38.827 1.00 92.00 94 LEU A C 1
ATOM 740 O O . LEU A 1 94 ? -23.490 4.497 39.631 1.00 92.00 94 LEU A O 1
ATOM 744 N N . LEU A 1 95 ? -22.024 5.841 38.600 1.00 92.56 95 LEU A N 1
ATOM 745 C CA . LEU A 1 95 ? -22.467 7.054 39.301 1.00 92.56 95 LEU A CA 1
ATOM 746 C C . LEU A 1 95 ? -23.922 7.425 38.989 1.00 92.56 95 LEU A C 1
ATOM 748 O O . LEU A 1 95 ? -24.628 7.963 39.841 1.00 92.56 95 LEU A O 1
ATOM 752 N N . LEU A 1 96 ? -24.367 7.191 37.753 1.00 93.12 96 LEU A N 1
ATOM 753 C CA . LEU A 1 96 ? -25.761 7.409 37.377 1.00 93.12 96 LEU A CA 1
ATOM 754 C C . LEU A 1 96 ? -26.679 6.389 38.045 1.00 93.12 96 LEU A C 1
ATOM 756 O O . LEU A 1 96 ? -27.748 6.777 38.504 1.00 93.12 96 LEU A O 1
ATOM 760 N N . GLN A 1 97 ? -26.255 5.129 38.136 1.00 92.38 97 GLN A N 1
ATOM 761 C CA . GLN A 1 97 ? -27.007 4.088 38.827 1.00 92.38 97 GLN A CA 1
ATOM 762 C C . GLN A 1 97 ? -27.195 4.420 40.311 1.00 92.38 97 GLN A C 1
ATOM 764 O O . GLN A 1 97 ? -28.327 4.455 40.781 1.00 92.38 97 GLN A O 1
ATOM 769 N N . ASP A 1 98 ? -26.121 4.812 40.998 1.00 92.81 98 ASP A N 1
ATOM 770 C CA . ASP A 1 98 ? -26.173 5.213 42.409 1.00 92.81 98 ASP A CA 1
ATOM 771 C C . ASP A 1 98 ? -27.100 6.425 42.639 1.00 92.81 98 ASP A C 1
ATOM 773 O O . ASP A 1 98 ? -27.912 6.457 43.564 1.00 92.81 98 ASP A O 1
ATOM 777 N N . LYS A 1 99 ? -27.069 7.411 41.730 1.00 90.69 99 LYS A N 1
ATOM 778 C CA . LYS A 1 99 ? -28.003 8.550 41.769 1.00 90.69 99 LYS A CA 1
ATOM 779 C C . LYS A 1 99 ? -29.459 8.148 41.546 1.00 90.69 99 LYS A C 1
ATOM 781 O O . LYS A 1 99 ? -30.339 8.752 42.159 1.00 90.69 99 LYS A O 1
ATOM 786 N N . VAL A 1 100 ? -29.723 7.191 40.656 1.00 92.38 100 VAL A N 1
ATOM 787 C CA . VAL A 1 100 ? -31.078 6.675 40.414 1.00 92.38 100 VAL A CA 1
ATOM 788 C C . VAL A 1 100 ? -31.580 5.944 41.656 1.00 92.38 100 VAL A C 1
ATOM 790 O O . VAL A 1 100 ? -32.678 6.245 42.117 1.00 92.38 100 VAL A O 1
ATOM 793 N N . ASP A 1 101 ? -30.763 5.078 42.251 1.00 91.19 101 ASP A N 1
ATOM 794 C CA . ASP A 1 101 ? -31.121 4.329 43.459 1.00 91.19 101 ASP A CA 1
ATOM 795 C C . ASP A 1 101 ? -31.391 5.266 44.648 1.00 91.19 101 ASP A C 1
ATOM 797 O O . ASP A 1 101 ? -32.387 5.112 45.361 1.00 91.19 101 ASP A O 1
ATOM 801 N N . ALA A 1 102 ? -30.572 6.307 44.822 1.00 88.69 102 ALA A N 1
ATOM 802 C CA . ALA A 1 102 ? -30.792 7.331 45.842 1.00 88.69 102 ALA A CA 1
ATOM 803 C C . ALA A 1 102 ? -32.088 8.130 45.613 1.00 88.69 102 ALA A C 1
ATOM 805 O O . ALA A 1 102 ? -32.815 8.422 46.564 1.00 88.69 102 ALA A O 1
ATOM 806 N N . ALA A 1 103 ? -32.402 8.486 44.364 1.00 88.94 103 ALA A N 1
ATOM 807 C CA . ALA A 1 103 ? -33.636 9.194 44.029 1.00 88.94 103 ALA A CA 1
ATOM 808 C C . ALA A 1 103 ? -34.883 8.321 44.245 1.00 88.94 103 ALA A C 1
ATOM 810 O O . ALA A 1 103 ? -35.894 8.820 44.740 1.00 88.94 103 ALA A O 1
ATOM 811 N N . LEU A 1 104 ? -34.804 7.025 43.926 1.00 84.19 104 LEU A N 1
ATOM 812 C CA . LEU A 1 104 ? -35.884 6.062 44.153 1.00 84.19 104 LEU A CA 1
ATOM 813 C C . LEU A 1 104 ? -36.143 5.839 45.650 1.00 84.19 104 LEU A C 1
ATOM 815 O O . LEU A 1 104 ? -37.292 5.921 46.080 1.00 84.19 104 LEU A O 1
ATOM 819 N N . ASN A 1 105 ? -35.094 5.650 46.456 1.00 81.38 105 ASN A N 1
ATOM 820 C CA . ASN A 1 105 ? -35.233 5.512 47.911 1.00 81.38 105 ASN A CA 1
ATOM 821 C C . ASN A 1 105 ? -35.790 6.783 48.568 1.00 81.38 105 ASN A C 1
ATOM 823 O O . ASN A 1 105 ? -36.682 6.706 49.411 1.00 81.38 105 ASN A O 1
ATOM 827 N N . ASN A 1 106 ? -35.320 7.963 48.151 1.00 74.69 106 ASN A N 1
ATOM 828 C CA . ASN A 1 106 ? -35.853 9.231 48.656 1.00 74.69 106 ASN A CA 1
ATOM 829 C C . ASN A 1 106 ? -37.321 9.447 48.256 1.00 74.69 106 ASN A C 1
ATOM 831 O O . ASN A 1 106 ? -38.074 10.028 49.030 1.00 74.69 106 ASN A O 1
ATOM 835 N N . GLY A 1 107 ? -37.743 8.972 47.079 1.00 61.88 107 GLY A N 1
ATOM 836 C CA . GLY A 1 107 ? -39.144 9.011 46.656 1.00 61.88 107 GLY A CA 1
ATOM 837 C C . GLY A 1 107 ? -40.056 8.131 47.517 1.00 61.88 107 GLY A C 1
ATOM 838 O O . GLY A 1 107 ? -41.149 8.561 47.870 1.00 61.88 107 GLY A O 1
ATOM 839 N N . GLN A 1 108 ? -39.589 6.944 47.920 1.00 58.38 108 GLN A N 1
ATOM 840 C CA . GLN A 1 108 ? -40.345 6.030 48.788 1.00 58.38 108 GLN A CA 1
ATOM 841 C C . GLN A 1 108 ? -40.461 6.518 50.241 1.00 58.38 108 GLN A C 1
ATOM 843 O O . GLN A 1 108 ? -41.405 6.156 50.937 1.00 58.38 108 GLN A O 1
ATOM 848 N N . GLN A 1 109 ? -39.532 7.355 50.711 1.00 57.84 109 GLN A N 1
ATOM 849 C CA . GLN A 1 109 ? -39.537 7.857 52.089 1.00 57.84 109 GLN A CA 1
ATOM 850 C C . GLN A 1 109 ? -40.499 9.038 52.320 1.00 57.84 109 GLN A C 1
ATOM 852 O O . GLN A 1 109 ? -40.739 9.406 53.467 1.00 57.84 109 GLN A O 1
ATOM 857 N N . ILE A 1 110 ? -41.061 9.620 51.253 1.00 58.31 110 ILE A N 1
ATOM 858 C CA . ILE A 1 110 ? -42.029 10.732 51.325 1.00 58.31 110 ILE A CA 1
ATOM 859 C C . ILE A 1 110 ? -43.489 10.222 51.413 1.00 58.31 110 ILE A C 1
ATOM 861 O O . ILE A 1 110 ? -44.390 11.000 51.711 1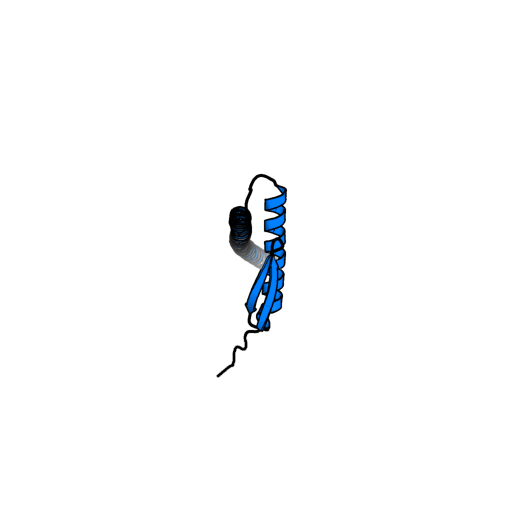.00 58.31 110 ILE A O 1
ATOM 865 N N . GLU A 1 111 ? -43.745 8.921 51.221 1.00 51.88 111 GLU A N 1
ATOM 866 C CA . GLU A 1 111 ? -45.093 8.315 51.290 1.00 51.88 111 GLU A CA 1
ATOM 867 C C . GLU A 1 111 ? -45.535 7.833 52.698 1.00 51.88 111 GLU A C 1
ATOM 869 O O . GLU A 1 111 ? -46.492 7.065 52.810 1.00 51.88 111 GLU A O 1
ATOM 874 N N . LEU A 1 112 ? -44.899 8.297 53.781 1.00 42.72 112 LEU A N 1
ATOM 875 C CA . LEU A 1 112 ? -45.297 8.032 55.180 1.00 42.72 112 LEU A CA 1
ATOM 876 C C . LEU A 1 112 ? -45.571 9.335 55.939 1.00 42.72 112 LEU A C 1
ATOM 878 O O . LEU A 1 112 ? -46.531 9.339 56.744 1.00 42.72 112 LEU A O 1
#

InterPro domains:
  IPR007838 Cell division protein ZapA-like [PF05164] (9-92)
  IPR007838 Cell division protein ZapA-like [PTHR34981] (8-108)
  IPR036192 Cell division protein ZapA-like superfamily [SSF102829] (9-92)
  IPR042233 Cell division protein ZapA, N-terminal [G3DSA:3.30.160.880] (1-50)